Protein AF-A0A8X6XAH5-F1 (afdb_monomer_lite)

Secondary structure (DSSP, 8-state):
--HHHHHHHHHHHHHHS-GGGS---EEEEEEETTTEEEEEEEETTTEEEEEEEEES--HHHHHHHHHHHHHHHHHHHTTS-GGGTT-

Foldseek 3Di:
DDPVVVVVVVVVCCVVQPPVNDFDKDKWWDDDPQAWIKIWIDGPPQDTDMDTQDHSDHSVSSRVVNVVVSVVSVVVVVVPDPVPPPD

Radius of gyration: 17.15 Å; chains: 1; bounding box: 47×19×43 Å

Structure (mmCIF, N/CA/C/O backbone):
data_AF-A0A8X6XAH5-F1
#
_entry.id   AF-A0A8X6XAH5-F1
#
loop_
_atom_site.group_PDB
_atom_site.id
_atom_site.type_symbol
_atom_site.label_atom_id
_atom_site.label_alt_id
_atom_site.label_comp_id
_atom_site.label_asym_id
_atom_site.label_entity_id
_atom_site.label_seq_id
_atom_site.pdbx_PDB_ins_code
_atom_site.Cartn_x
_atom_site.Cartn_y
_atom_site.Cartn_z
_atom_site.occupancy
_atom_site.B_iso_or_equiv
_atom_site.auth_seq_id
_atom_site.auth_comp_id
_atom_site.auth_asym_id
_atom_site.auth_atom_id
_atom_site.pdbx_PDB_model_num
ATOM 1 N N . MET A 1 1 ? 11.055 13.325 20.084 1.00 59.94 1 MET A N 1
ATOM 2 C CA . MET A 1 1 ? 9.740 12.796 20.506 1.00 59.94 1 MET A CA 1
ATOM 3 C C . MET A 1 1 ? 9.997 11.693 21.523 1.00 59.94 1 MET A C 1
ATOM 5 O O . MET A 1 1 ? 10.855 10.865 21.247 1.00 59.94 1 MET A O 1
ATOM 9 N N . SER A 1 2 ? 9.399 11.731 22.718 1.00 89.31 2 SER A N 1
ATOM 10 C CA . SER A 1 2 ? 9.662 10.706 23.742 1.00 89.31 2 SER A CA 1
ATOM 11 C C . SER A 1 2 ? 8.906 9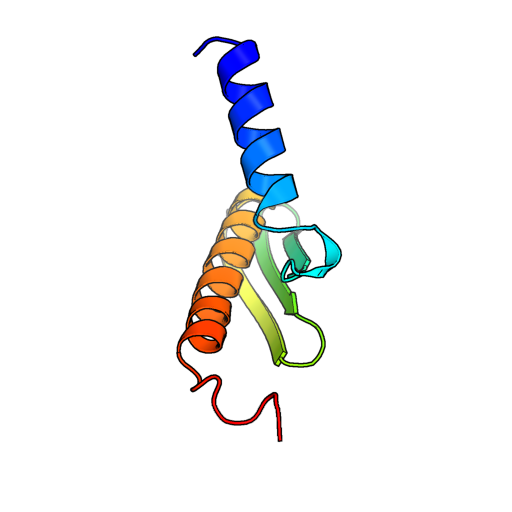.415 23.414 1.00 89.31 2 SER A C 1
ATOM 13 O O . SER A 1 2 ? 7.790 9.467 22.900 1.00 89.31 2 SER A O 1
ATOM 15 N N . ALA A 1 3 ? 9.491 8.256 23.727 1.00 90.25 3 ALA A N 1
ATOM 16 C CA . ALA A 1 3 ? 8.861 6.954 23.481 1.00 90.25 3 ALA A CA 1
ATOM 17 C C . ALA A 1 3 ? 7.484 6.821 24.164 1.00 90.25 3 ALA A C 1
ATOM 19 O O . ALA A 1 3 ? 6.567 6.231 23.599 1.00 90.25 3 ALA A O 1
ATOM 20 N N . ALA A 1 4 ? 7.318 7.440 25.338 1.00 92.56 4 ALA A N 1
ATOM 21 C CA . ALA A 1 4 ? 6.054 7.468 26.070 1.00 92.56 4 ALA A CA 1
ATOM 22 C C . ALA A 1 4 ? 4.931 8.176 25.293 1.00 92.56 4 ALA A C 1
ATOM 24 O O . ALA A 1 4 ? 3.801 7.700 25.284 1.00 92.56 4 ALA A O 1
ATOM 25 N N . LEU A 1 5 ? 5.233 9.280 24.600 1.00 92.75 5 LEU A N 1
ATOM 26 C CA . LEU A 1 5 ? 4.223 10.000 23.824 1.00 92.75 5 LEU A CA 1
ATOM 27 C C . LEU A 1 5 ? 3.741 9.174 22.623 1.00 92.75 5 LEU A C 1
ATOM 29 O O . LEU A 1 5 ? 2.548 9.155 22.337 1.00 92.75 5 LEU A O 1
ATOM 33 N N . CYS A 1 6 ? 4.650 8.454 21.956 1.00 92.19 6 CYS A N 1
ATOM 34 C CA . CYS A 1 6 ? 4.284 7.538 20.874 1.00 92.19 6 CYS A CA 1
ATOM 35 C C . CYS A 1 6 ? 3.383 6.400 21.374 1.00 92.19 6 CYS A C 1
ATOM 37 O O . CYS A 1 6 ? 2.416 6.056 20.701 1.00 92.19 6 CYS A O 1
ATOM 39 N N . ALA A 1 7 ? 3.674 5.844 22.555 1.00 94.62 7 ALA A N 1
ATOM 40 C CA . ALA A 1 7 ? 2.866 4.781 23.147 1.00 94.62 7 ALA A CA 1
ATOM 41 C C . ALA A 1 7 ? 1.432 5.248 23.442 1.00 94.62 7 ALA A C 1
ATOM 43 O O . ALA A 1 7 ? 0.487 4.605 22.995 1.00 94.62 7 ALA A O 1
ATOM 44 N N . TYR A 1 8 ? 1.266 6.406 24.093 1.00 96.06 8 TYR A N 1
ATOM 45 C CA . TYR A 1 8 ? -0.064 6.965 24.362 1.00 96.06 8 TYR A CA 1
ATOM 46 C C . TYR A 1 8 ? -0.830 7.315 23.085 1.00 96.06 8 TYR A C 1
ATOM 48 O O . TYR A 1 8 ? -2.039 7.102 23.011 1.00 96.06 8 TYR A O 1
ATOM 56 N N . ALA A 1 9 ? -0.143 7.831 22.062 1.00 93.44 9 ALA A N 1
ATOM 57 C CA . ALA A 1 9 ? -0.770 8.109 20.774 1.00 93.44 9 ALA A CA 1
ATOM 58 C C . ALA A 1 9 ? -1.293 6.823 20.114 1.00 93.44 9 ALA A C 1
ATOM 60 O O . ALA A 1 9 ? -2.432 6.798 19.654 1.00 93.44 9 ALA A O 1
ATOM 61 N N . LEU A 1 10 ? -0.499 5.747 20.109 1.00 89.38 10 LEU A N 1
ATOM 62 C CA . LEU A 1 10 ? -0.910 4.450 19.566 1.00 89.38 10 LEU A CA 1
ATOM 63 C C . LEU A 1 10 ? -2.065 3.832 20.360 1.00 89.38 10 LEU A C 1
ATOM 65 O O . LEU A 1 10 ? -3.028 3.372 19.754 1.00 89.38 10 LEU A O 1
ATOM 69 N N . GLU A 1 11 ? -2.006 3.87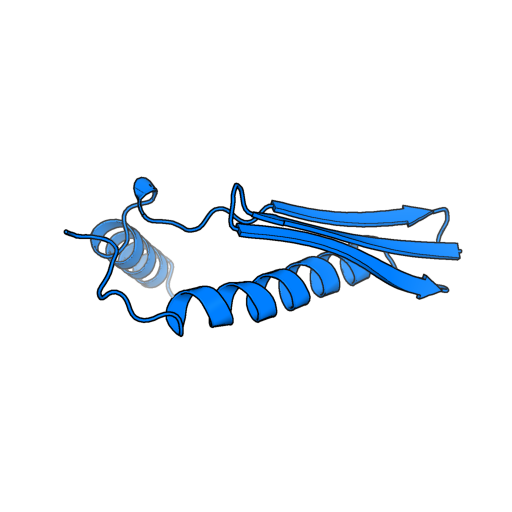0 21.692 1.00 94.19 11 GLU A N 1
ATOM 70 C CA . GLU A 1 11 ? -3.091 3.407 22.567 1.00 94.19 11 GLU A CA 1
ATOM 71 C C . GLU A 1 11 ? -4.391 4.173 22.296 1.00 94.19 11 GLU A C 1
ATOM 73 O O . GLU A 1 11 ? -5.458 3.574 22.155 1.00 94.19 11 GLU A O 1
ATOM 78 N N . THR A 1 12 ? -4.296 5.494 22.133 1.00 93.88 12 THR A N 1
ATOM 79 C CA . THR A 1 12 ? -5.440 6.345 21.788 1.00 93.88 12 THR A CA 1
ATOM 80 C C . THR A 1 12 ? -6.011 5.971 20.420 1.00 93.88 12 THR A C 1
ATOM 82 O O . THR A 1 12 ? -7.222 5.803 20.295 1.00 93.88 12 THR A O 1
ATOM 85 N N . ILE A 1 13 ? -5.162 5.789 19.400 1.00 89.81 13 ILE A N 1
ATOM 86 C CA . ILE A 1 13 ? -5.596 5.371 18.057 1.00 89.81 13 ILE A CA 1
ATOM 87 C C . ILE A 1 13 ? -6.292 4.011 18.118 1.00 89.81 13 ILE A C 1
ATOM 89 O O . ILE A 1 13 ? -7.371 3.873 17.559 1.00 89.81 13 ILE A O 1
ATOM 93 N N . MET A 1 14 ? -5.723 3.030 18.819 1.00 90.12 14 MET A N 1
ATOM 94 C CA . MET A 1 14 ? -6.309 1.691 18.933 1.00 90.12 14 MET A CA 1
ATOM 95 C C . MET A 1 14 ? -7.625 1.675 19.714 1.00 90.12 14 MET A C 1
ATOM 97 O O . MET A 1 14 ? -8.496 0.863 19.417 1.00 90.12 14 MET A O 1
ATOM 101 N N . THR A 1 15 ? -7.777 2.565 20.696 1.00 90.62 15 THR A N 1
ATOM 102 C CA . THR A 1 15 ? -9.006 2.682 21.493 1.00 90.62 15 THR A CA 1
ATOM 103 C C . THR A 1 15 ? -10.122 3.366 20.705 1.00 90.62 15 THR A C 1
ATOM 105 O O . THR A 1 15 ? -11.267 2.929 20.758 1.00 90.62 15 THR A O 1
ATOM 108 N N . LEU A 1 16 ? -9.802 4.440 19.976 1.00 91.69 16 LEU A N 1
ATOM 109 C CA . LEU A 1 16 ? -10.781 5.206 19.196 1.00 91.69 16 LEU A CA 1
ATOM 110 C C . LEU A 1 16 ? -11.124 4.541 17.857 1.00 91.69 16 LEU A C 1
ATOM 112 O O . LEU A 1 16 ? -12.249 4.661 17.383 1.00 91.69 16 LEU A O 1
ATOM 116 N N . TYR A 1 17 ? -10.158 3.845 17.262 1.00 86.12 17 TYR A N 1
ATOM 117 C CA . TYR A 1 17 ? -10.270 3.164 15.977 1.00 86.12 17 TYR A CA 1
ATOM 118 C C . TYR A 1 17 ? -9.760 1.728 16.143 1.00 86.12 17 TYR A C 1
ATOM 120 O O . TYR A 1 17 ? -8.617 1.432 15.785 1.00 86.12 17 TYR A O 1
ATOM 128 N N . PRO A 1 18 ? -10.555 0.824 16.734 1.00 87.69 18 PRO A N 1
ATOM 129 C CA . PRO A 1 18 ? -10.195 -0.580 16.820 1.00 87.69 18 PRO A CA 1
ATOM 130 C C . PRO A 1 18 ? -9.998 -1.195 15.427 1.00 87.69 18 PRO A C 1
ATOM 132 O O . PRO A 1 18 ? -10.559 -0.757 14.420 1.00 87.69 18 PRO A O 1
ATOM 135 N N . LYS A 1 19 ? -9.092 -2.174 15.375 1.00 82.81 19 LYS A N 1
ATOM 136 C CA . LYS A 1 19 ? -8.512 -2.716 14.137 1.00 82.81 19 LYS A CA 1
ATOM 137 C C . LYS A 1 19 ? -9.548 -3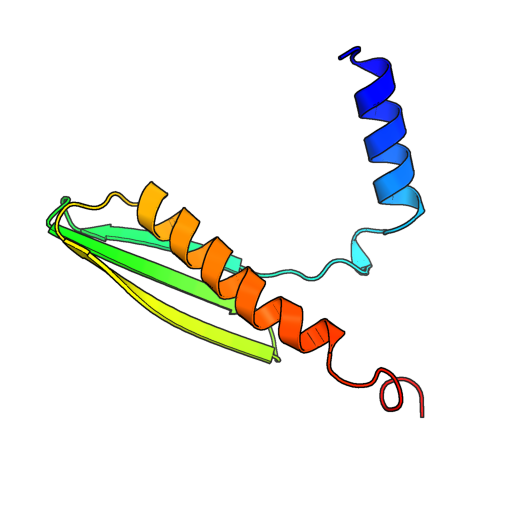.343 13.201 1.00 82.81 19 LYS A C 1
ATOM 139 O O . LYS A 1 19 ? -9.370 -3.322 11.993 1.00 82.81 19 LYS A O 1
ATOM 144 N N . ASP A 1 20 ? -10.606 -3.910 13.755 1.00 85.56 20 ASP A N 1
ATOM 145 C CA . ASP A 1 20 ? -11.740 -4.476 13.023 1.00 85.56 20 ASP A CA 1
ATOM 146 C C . ASP A 1 20 ? -12.527 -3.430 12.218 1.00 85.56 20 ASP A C 1
ATOM 148 O O . ASP A 1 20 ? -13.195 -3.790 11.254 1.00 85.56 20 ASP A O 1
ATOM 152 N N . MET A 1 21 ? -12.403 -2.143 12.558 1.00 82.50 21 MET A N 1
ATOM 153 C CA . MET A 1 21 ? -12.981 -1.033 11.794 1.00 82.50 21 MET A CA 1
ATOM 154 C C . MET A 1 21 ? -12.022 -0.439 10.754 1.00 82.50 21 MET A C 1
ATOM 156 O O . MET A 1 21 ? -12.353 0.553 10.102 1.00 82.50 21 MET A O 1
ATOM 160 N N . TRP A 1 22 ? -10.808 -0.977 10.614 1.00 84.88 22 TRP A N 1
ATOM 161 C CA . TRP A 1 22 ? -9.844 -0.433 9.664 1.00 84.88 22 TRP A CA 1
ATOM 162 C C . TRP A 1 22 ? -10.200 -0.862 8.244 1.00 84.88 22 TRP A C 1
ATOM 164 O O . TRP A 1 22 ? -10.532 -2.015 7.978 1.00 84.88 22 TRP A O 1
ATOM 174 N N . LEU A 1 23 ? -10.069 0.072 7.306 1.00 84.75 23 LEU A N 1
ATOM 175 C CA . LEU A 1 23 ? -10.089 -0.250 5.885 1.00 84.75 23 LEU A CA 1
ATOM 176 C C . LEU A 1 23 ? -8.784 -0.969 5.534 1.00 84.75 23 LEU A C 1
ATOM 178 O O . LEU A 1 23 ? -7.694 -0.443 5.765 1.00 84.75 23 LEU A O 1
ATOM 182 N N . HIS A 1 24 ? -8.894 -2.174 4.984 1.00 88.38 24 HIS A N 1
ATOM 183 C CA . HIS A 1 24 ? -7.749 -2.987 4.588 1.00 88.38 24 HIS A CA 1
ATOM 184 C C . HIS A 1 24 ? -7.556 -2.902 3.077 1.00 88.38 24 HIS A C 1
ATOM 186 O O . HIS A 1 24 ? -8.210 -3.614 2.323 1.00 88.38 24 HIS A O 1
ATOM 192 N N . ILE A 1 25 ? -6.653 -2.025 2.643 1.00 91.56 25 ILE A N 1
ATOM 193 C CA . ILE A 1 25 ? -6.295 -1.879 1.232 1.00 91.56 25 ILE A CA 1
ATOM 194 C C . ILE A 1 25 ? -4.937 -2.542 1.021 1.00 91.56 25 ILE A C 1
ATOM 196 O O . ILE A 1 25 ? -3.971 -2.210 1.707 1.00 91.56 25 ILE A O 1
ATOM 200 N N . TYR A 1 26 ? -4.878 -3.480 0.086 1.00 94.31 26 TYR A N 1
ATOM 201 C CA . TYR A 1 26 ? -3.659 -4.169 -0.309 1.00 94.31 26 TYR A CA 1
ATOM 202 C C . TYR A 1 26 ? -2.987 -3.384 -1.432 1.00 94.31 26 TYR A C 1
ATOM 204 O O . TYR A 1 26 ? -3.654 -2.984 -2.386 1.00 94.31 26 TYR A O 1
ATOM 212 N N . THR A 1 27 ? -1.683 -3.163 -1.317 1.00 95.25 27 THR A N 1
ATOM 213 C CA . THR A 1 27 ? -0.848 -2.501 -2.326 1.00 95.25 27 THR A CA 1
ATOM 214 C C . THR A 1 27 ? 0.321 -3.404 -2.684 1.00 95.25 27 THR A C 1
ATOM 216 O O . THR A 1 27 ? 0.764 -4.194 -1.849 1.00 95.25 27 THR A O 1
ATOM 219 N N . ASP A 1 28 ? 0.767 -3.322 -3.934 1.00 95.50 28 ASP A N 1
ATOM 220 C CA . ASP A 1 28 ? 1.974 -4.006 -4.392 1.00 95.50 28 ASP A CA 1
ATOM 221 C C . ASP A 1 28 ? 2.660 -3.217 -5.514 1.00 95.50 28 ASP A C 1
ATOM 223 O O . ASP A 1 28 ? 2.042 -2.857 -6.521 1.00 95.50 28 ASP A O 1
ATOM 227 N N . GLY A 1 29 ? 3.946 -2.940 -5.335 1.00 94.19 29 GLY A N 1
ATOM 228 C CA . GLY A 1 29 ? 4.845 -2.350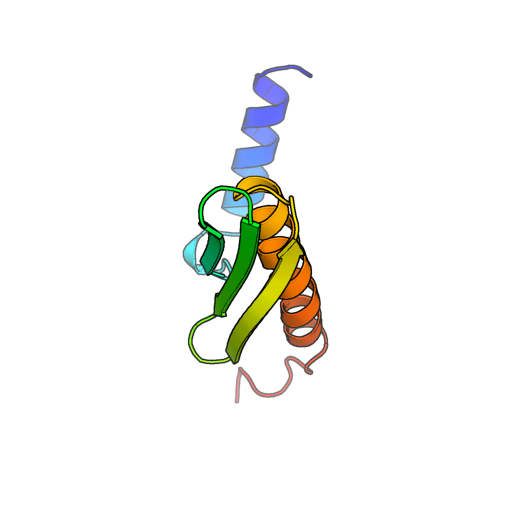 -6.312 1.00 94.19 29 GLY A CA 1
ATOM 229 C C . GLY A 1 29 ? 5.842 -3.378 -6.828 1.00 94.19 29 GLY A C 1
ATOM 230 O O . GLY A 1 29 ? 6.668 -3.902 -6.080 1.00 94.19 29 GLY A O 1
ATOM 231 N N . SER A 1 30 ? 5.827 -3.617 -8.135 1.00 91.88 30 SER A N 1
ATOM 232 C CA . SER A 1 30 ? 6.729 -4.561 -8.797 1.00 91.88 30 SER A CA 1
ATOM 233 C C . SER A 1 30 ? 7.470 -3.894 -9.946 1.00 91.88 30 SER A C 1
ATOM 235 O O . SER A 1 30 ? 6.934 -3.017 -10.613 1.00 91.88 30 SER A O 1
ATOM 237 N N . ALA A 1 31 ? 8.701 -4.310 -10.203 1.00 91.69 31 ALA A N 1
ATOM 238 C CA . ALA A 1 31 ? 9.513 -3.857 -11.317 1.00 91.69 31 ALA A CA 1
ATOM 239 C C . ALA A 1 31 ? 10.262 -5.034 -11.923 1.00 91.69 31 ALA A C 1
ATOM 241 O O . ALA A 1 31 ? 10.634 -5.998 -11.251 1.00 91.69 31 ALA A O 1
ATOM 242 N N . GLN A 1 32 ? 10.466 -4.932 -13.227 1.00 88.25 32 GLN A N 1
ATOM 243 C CA . GLN A 1 32 ? 11.179 -5.910 -14.018 1.00 88.25 32 GLN A CA 1
ATOM 244 C C . GLN A 1 32 ? 12.525 -5.320 -14.425 1.00 88.25 32 GLN A C 1
ATOM 246 O O . GLN A 1 32 ? 12.565 -4.443 -15.286 1.00 88.25 32 GLN A O 1
ATOM 251 N N . ASP A 1 33 ? 13.601 -5.802 -13.795 1.00 79.50 33 ASP A N 1
ATOM 252 C CA . ASP A 1 33 ? 15.004 -5.493 -14.116 1.00 79.50 33 ASP A CA 1
ATOM 253 C C . ASP A 1 33 ? 15.294 -3.991 -14.341 1.00 79.50 33 ASP A C 1
ATOM 255 O O . ASP A 1 33 ? 16.024 -3.624 -15.259 1.00 79.50 33 ASP A O 1
ATOM 259 N N . ASP A 1 34 ? 14.671 -3.114 -13.543 1.00 68.31 34 ASP A N 1
ATOM 260 C CA . ASP A 1 34 ? 14.711 -1.642 -13.661 1.00 68.31 34 ASP A CA 1
ATOM 261 C C . ASP A 1 34 ? 14.237 -1.077 -15.020 1.00 68.31 34 ASP A C 1
ATOM 263 O O . ASP A 1 34 ? 14.367 0.116 -15.303 1.00 68.31 34 ASP A O 1
ATOM 267 N N . VAL A 1 35 ? 13.645 -1.910 -15.878 1.00 76.94 35 VAL A N 1
ATOM 268 C CA . VAL A 1 35 ? 13.122 -1.511 -17.189 1.00 76.94 35 VAL A CA 1
ATOM 269 C C . VAL A 1 35 ? 11.760 -0.863 -17.029 1.00 76.94 35 VAL A C 1
ATOM 271 O O . VAL A 1 35 ? 11.535 0.223 -17.552 1.00 76.94 35 VAL A O 1
ATOM 274 N N . SER A 1 36 ? 10.856 -1.510 -16.300 1.00 84.94 36 SER A N 1
ATOM 275 C CA . SER A 1 36 ? 9.486 -1.041 -16.100 1.00 84.94 36 SER A CA 1
ATOM 276 C C . SER A 1 36 ? 8.971 -1.451 -14.736 1.00 84.94 36 SER A C 1
ATOM 278 O O . SER A 1 36 ? 9.230 -2.580 -14.317 1.00 84.94 36 SER A O 1
ATOM 280 N N . ALA A 1 37 ? 8.180 -0.589 -14.103 1.00 91.25 37 ALA A N 1
ATOM 281 C CA . ALA A 1 37 ? 7.459 -0.946 -12.889 1.00 91.25 37 ALA A CA 1
ATOM 282 C C . ALA A 1 37 ? 5.946 -0.809 -13.039 1.00 91.25 37 ALA A C 1
ATOM 284 O O . ALA A 1 37 ? 5.442 0.007 -13.817 1.00 91.25 37 ALA A O 1
ATOM 285 N N . GLY A 1 38 ? 5.233 -1.623 -12.273 1.00 93.06 38 GLY A N 1
ATOM 286 C CA . GLY A 1 38 ? 3.791 -1.624 -12.133 1.00 93.06 38 GLY A CA 1
ATOM 287 C C . GLY A 1 38 ? 3.395 -1.461 -10.673 1.00 93.06 38 GLY A C 1
ATOM 288 O O . GLY A 1 38 ? 4.029 -2.014 -9.776 1.00 93.06 38 GLY A O 1
ATOM 289 N N . ALA A 1 39 ? 2.332 -0.702 -10.453 1.00 94.94 39 ALA A N 1
ATOM 290 C CA . ALA A 1 39 ? 1.711 -0.502 -9.158 1.00 94.94 39 ALA A CA 1
ATOM 291 C C . ALA A 1 39 ? 0.307 -1.106 -9.180 1.00 94.94 39 ALA A C 1
ATOM 293 O O . ALA A 1 39 ? -0.481 -0.806 -10.078 1.00 94.94 39 ALA A O 1
ATOM 294 N N . G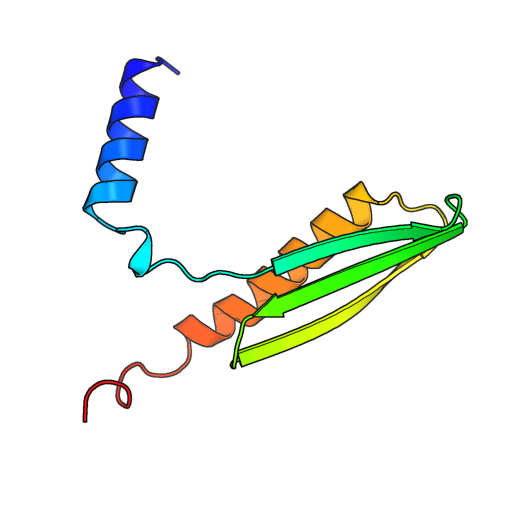LY A 1 40 ? 0.005 -1.959 -8.208 1.00 95.12 40 GLY A N 1
ATOM 295 C CA . GLY A 1 40 ? -1.283 -2.611 -8.022 1.00 95.12 40 GLY A CA 1
ATOM 296 C C . GLY A 1 40 ? -1.909 -2.228 -6.687 1.00 95.12 40 GLY A C 1
ATOM 297 O O . GLY A 1 40 ? -1.214 -2.029 -5.693 1.00 95.12 40 GLY A O 1
ATOM 298 N N . PHE A 1 41 ? -3.233 -2.122 -6.658 1.00 95.00 41 PHE A N 1
ATOM 299 C CA . PHE A 1 41 ? -3.987 -1.911 -5.428 1.00 95.00 41 PHE A CA 1
ATOM 300 C C . PHE A 1 41 ? -5.319 -2.659 -5.463 1.00 95.00 41 PHE A C 1
ATOM 302 O O . PHE A 1 41 ? -5.944 -2.797 -6.514 1.00 95.00 41 PHE A O 1
ATOM 309 N N . TYR A 1 42 ? -5.762 -3.122 -4.298 1.00 94.44 42 TYR A N 1
ATOM 310 C CA . TYR A 1 42 ? -6.978 -3.911 -4.141 1.00 94.44 42 TYR A CA 1
ATOM 311 C C . TYR A 1 42 ? -7.644 -3.623 -2.796 1.00 94.44 42 TYR A C 1
ATOM 313 O O . TYR A 1 42 ? -7.009 -3.699 -1.743 1.00 94.44 42 TYR A O 1
ATOM 321 N N . TYR A 1 43 ? -8.939 -3.327 -2.828 1.00 91.62 43 TYR A N 1
ATOM 322 C CA . TYR A 1 43 ? -9.804 -3.286 -1.661 1.00 91.62 43 TYR A CA 1
ATOM 323 C C . TYR A 1 43 ? -11.042 -4.142 -1.919 1.00 91.62 43 TYR A C 1
ATOM 325 O O . TYR A 1 43 ? -11.810 -3.897 -2.854 1.00 91.62 43 TYR A O 1
ATOM 333 N N . GLU A 1 44 ? -11.218 -5.155 -1.074 1.00 88.62 44 GLU A N 1
ATOM 334 C CA . GLU A 1 44 ? -12.266 -6.160 -1.208 1.00 88.62 44 GLU A CA 1
ATOM 335 C C . GLU A 1 44 ? -13.653 -5.520 -1.360 1.00 88.62 44 GLU A C 1
ATOM 337 O O . GLU A 1 44 ? -14.065 -4.716 -0.532 1.00 88.62 44 GLU A O 1
ATOM 342 N N . ASN A 1 45 ? -14.377 -5.900 -2.419 1.00 83.62 45 ASN A N 1
ATOM 343 C CA . ASN A 1 45 ? -15.740 -5.456 -2.752 1.00 83.62 45 ASN A CA 1
ATOM 344 C C . ASN A 1 45 ? -15.929 -3.969 -3.111 1.00 83.62 45 ASN A C 1
ATOM 346 O O . ASN A 1 45 ? -17.070 -3.554 -3.311 1.00 83.62 45 ASN A O 1
ATOM 350 N N . PHE A 1 46 ? -14.863 -3.173 -3.242 1.00 85.62 46 PHE A N 1
ATOM 351 C CA . PHE A 1 46 ? -14.989 -1.746 -3.577 1.00 85.62 46 PHE A CA 1
ATOM 352 C C . PHE A 1 46 ? -14.212 -1.344 -4.826 1.00 85.62 46 PHE A C 1
ATOM 354 O O . PHE A 1 46 ? -14.799 -0.772 -5.744 1.00 85.62 46 PHE A O 1
ATOM 361 N N . PHE A 1 47 ? -12.902 -1.597 -4.874 1.00 87.88 47 PHE A N 1
ATOM 362 C CA . PHE A 1 47 ? -12.087 -1.204 -6.021 1.00 87.88 47 PHE A CA 1
ATOM 363 C C . PHE A 1 47 ? -10.816 -2.036 -6.146 1.00 87.88 47 PHE A C 1
ATOM 365 O O . PHE A 1 47 ? -10.228 -2.480 -5.164 1.00 87.88 47 PHE A O 1
ATOM 372 N N . GLU A 1 48 ? -10.347 -2.167 -7.378 1.00 93.75 48 GLU A N 1
ATOM 373 C CA . GLU A 1 48 ? -9.049 -2.736 -7.708 1.00 93.75 48 GLU A CA 1
ATOM 374 C C . GLU A 1 48 ? -8.467 -2.006 -8.914 1.00 93.75 48 GLU A C 1
ATOM 376 O O . GLU A 1 48 ? -9.195 -1.379 -9.689 1.00 93.75 48 GLU A O 1
ATOM 381 N N . GLY A 1 49 ? -7.153 -2.066 -9.075 1.00 92.94 49 GLY A N 1
ATOM 382 C CA . GLY A 1 49 ? -6.515 -1.469 -10.230 1.00 92.94 49 GLY A CA 1
ATOM 383 C C . GLY A 1 49 ? -5.037 -1.782 -10.322 1.00 92.94 49 GLY A C 1
ATOM 384 O O . GLY A 1 49 ? -4.384 -2.156 -9.348 1.00 92.94 49 GLY A O 1
ATOM 385 N N . SER A 1 50 ? -4.513 -1.596 -11.526 1.00 93.62 50 SER A N 1
ATOM 386 C CA . SER A 1 50 ? -3.086 -1.603 -11.790 1.00 93.62 50 SER A CA 1
ATOM 387 C C . SER A 1 50 ? -2.724 -0.481 -12.755 1.00 93.62 50 SER A C 1
ATOM 389 O O . SER A 1 50 ? -3.518 -0.086 -13.612 1.00 93.62 50 SER A O 1
ATOM 391 N N . LEU A 1 51 ? -1.525 0.064 -12.594 1.00 91.88 51 LEU A N 1
ATOM 392 C CA . LEU A 1 51 ? -0.976 1.090 -13.469 1.00 91.88 51 LEU A CA 1
ATOM 393 C C . LEU A 1 51 ? 0.504 0.827 -13.739 1.00 91.88 51 LEU A C 1
ATOM 395 O O . LEU A 1 51 ? 1.213 0.261 -12.910 1.00 91.88 51 LEU A O 1
ATOM 399 N N . ALA A 1 52 ? 0.974 1.264 -14.905 1.00 91.06 52 ALA A N 1
ATOM 400 C CA . ALA A 1 52 ? 2.399 1.324 -15.192 1.00 91.06 52 ALA A CA 1
ATOM 401 C C . ALA A 1 52 ? 2.982 2.584 -14.537 1.00 91.06 52 ALA A C 1
ATOM 403 O O . ALA A 1 52 ? 2.562 3.696 -14.855 1.00 91.06 52 ALA A O 1
ATOM 404 N N . SER A 1 53 ? 3.956 2.410 -13.646 1.00 86.19 53 SER A N 1
ATOM 405 C CA . SER A 1 53 ? 4.595 3.507 -12.902 1.00 86.19 53 SER A CA 1
ATOM 406 C C . SER A 1 53 ? 5.706 4.199 -13.699 1.00 86.19 53 SER A C 1
ATOM 408 O O . SER A 1 53 ? 6.180 5.261 -13.305 1.00 86.19 53 SER A O 1
ATOM 410 N N . GLY A 1 54 ? 6.109 3.625 -14.838 1.00 81.50 54 GLY A N 1
ATOM 411 C CA . GLY A 1 54 ? 7.074 4.211 -15.768 1.00 81.50 54 GLY A CA 1
ATOM 412 C C . GLY A 1 54 ? 8.295 3.330 -16.027 1.00 81.50 54 GLY A C 1
ATOM 413 O O . GLY A 1 54 ? 8.354 2.178 -15.593 1.00 81.50 54 GLY A O 1
ATOM 414 N N . LEU A 1 55 ? 9.253 3.885 -16.776 1.00 85.31 55 LEU A N 1
ATOM 415 C CA . LEU A 1 55 ? 10.548 3.261 -17.061 1.00 85.31 55 LEU A CA 1
ATOM 416 C C . LEU A 1 55 ? 11.611 3.770 -16.082 1.00 85.31 55 LEU A C 1
ATOM 418 O O . LEU A 1 55 ? 11.593 4.951 -15.736 1.00 85.31 55 LEU A O 1
ATOM 422 N N . GLY A 1 56 ? 12.556 2.913 -15.685 1.00 82.25 56 GLY A N 1
ATOM 423 C CA . GLY A 1 56 ? 13.668 3.308 -14.806 1.00 82.25 56 GLY A CA 1
ATOM 424 C C . GLY A 1 56 ? 13.260 3.652 -13.370 1.00 82.25 56 GLY A C 1
ATOM 425 O O . GLY A 1 56 ? 14.006 4.332 -12.671 1.00 82.25 56 GLY A O 1
ATOM 426 N N . VAL A 1 57 ? 12.068 3.227 -12.951 1.00 86.94 57 VAL A N 1
ATOM 427 C CA . VAL A 1 57 ? 11.536 3.410 -11.596 1.00 86.94 57 VAL A CA 1
ATOM 428 C C . VAL A 1 57 ? 11.635 2.095 -10.827 1.00 86.94 57 VAL A C 1
ATOM 430 O O . VAL A 1 57 ? 11.556 1.012 -11.411 1.00 86.94 57 VAL A O 1
ATOM 433 N N . THR A 1 58 ? 11.826 2.185 -9.516 1.00 90.19 58 THR A N 1
ATOM 434 C CA . THR A 1 58 ? 12.063 1.015 -8.662 1.00 90.19 58 THR A CA 1
ATOM 435 C C . THR A 1 58 ? 10.755 0.375 -8.186 1.00 90.19 58 THR A C 1
ATOM 437 O O . THR A 1 58 ? 9.692 0.999 -8.231 1.00 90.19 58 THR A O 1
ATOM 440 N N . ASN A 1 59 ? 10.830 -0.846 -7.635 1.00 91.56 59 ASN A N 1
ATOM 441 C CA . ASN A 1 59 ? 9.704 -1.469 -6.912 1.00 91.56 59 ASN A CA 1
ATOM 442 C C . ASN A 1 59 ? 9.120 -0.524 -5.855 1.00 91.56 59 ASN A C 1
ATOM 444 O O . ASN A 1 59 ? 7.909 -0.439 -5.684 1.00 91.56 59 ASN A O 1
ATOM 448 N N . PHE A 1 60 ? 9.993 0.197 -5.148 1.00 91.38 60 PHE A N 1
ATOM 449 C CA . PHE A 1 60 ? 9.592 1.095 -4.074 1.00 91.38 60 PHE A CA 1
ATOM 450 C C . PHE A 1 60 ? 8.838 2.323 -4.596 1.00 91.38 60 PHE A C 1
ATOM 452 O O . PHE A 1 60 ? 7.842 2.728 -4.002 1.00 91.38 60 PHE A O 1
ATOM 459 N N . ASP A 1 61 ? 9.263 2.881 -5.731 1.00 92.38 61 ASP A N 1
ATOM 460 C CA . ASP A 1 61 ? 8.536 3.978 -6.377 1.00 92.38 61 ASP A CA 1
ATOM 461 C C . ASP A 1 61 ? 7.140 3.520 -6.816 1.00 92.38 61 ASP A C 1
ATOM 463 O O . ASP A 1 61 ? 6.153 4.226 -6.606 1.00 92.38 61 ASP A O 1
ATOM 467 N N . ALA A 1 62 ? 7.034 2.304 -7.358 1.00 93.44 62 ALA A N 1
ATOM 468 C CA . ALA A 1 62 ? 5.747 1.723 -7.712 1.00 93.44 62 ALA A CA 1
ATOM 469 C C . ALA A 1 62 ? 4.855 1.459 -6.487 1.00 93.44 62 ALA A C 1
ATOM 471 O O . ALA A 1 62 ? 3.663 1.745 -6.544 1.00 93.44 62 ALA A O 1
ATOM 472 N N . GLU A 1 63 ? 5.410 1.009 -5.362 1.00 94.19 63 GLU A N 1
ATOM 473 C CA . GLU A 1 63 ? 4.662 0.848 -4.106 1.00 94.19 63 GLU A CA 1
ATOM 474 C C . GLU A 1 63 ? 4.094 2.194 -3.615 1.00 94.19 63 GLU A C 1
ATOM 476 O O . GLU A 1 63 ? 2.939 2.285 -3.193 1.00 94.19 63 GLU A O 1
ATOM 481 N N . ILE A 1 64 ? 4.873 3.278 -3.725 1.00 93.81 64 ILE A N 1
ATOM 482 C CA . ILE A 1 64 ? 4.407 4.631 -3.385 1.00 93.81 64 ILE A CA 1
ATOM 483 C C . ILE A 1 64 ? 3.241 5.052 -4.287 1.00 93.81 64 ILE A C 1
ATOM 485 O O . ILE A 1 64 ? 2.263 5.626 -3.793 1.00 93.81 64 ILE A O 1
ATOM 489 N N . GLU A 1 65 ? 3.321 4.787 -5.593 1.00 93.88 65 GLU A N 1
ATOM 490 C CA . GLU A 1 65 ? 2.227 5.093 -6.519 1.00 93.88 65 GLU A CA 1
ATOM 491 C C . GLU A 1 65 ? 0.985 4.232 -6.243 1.00 93.88 65 GLU A C 1
ATOM 493 O O . GLU A 1 65 ? -0.127 4.768 -6.228 1.00 93.88 65 GLU A O 1
ATOM 498 N N . ALA A 1 66 ? 1.155 2.944 -5.917 1.00 94.19 66 ALA A N 1
ATOM 499 C CA . ALA A 1 66 ? 0.067 2.062 -5.494 1.00 94.19 66 ALA A CA 1
ATOM 500 C C . ALA A 1 66 ? -0.667 2.645 -4.279 1.00 94.19 66 ALA A C 1
ATOM 502 O O . ALA A 1 66 ? -1.885 2.834 -4.316 1.00 94.19 66 ALA A O 1
ATOM 503 N N . ALA A 1 67 ? 0.073 3.027 -3.234 1.00 91.56 67 ALA A N 1
ATOM 504 C CA . ALA A 1 67 ? -0.487 3.632 -2.028 1.00 91.56 67 ALA A CA 1
ATOM 505 C C . ALA A 1 67 ? -1.166 4.986 -2.300 1.00 91.56 67 ALA A C 1
ATOM 507 O O . ALA A 1 67 ? -2.218 5.292 -1.728 1.00 91.56 67 ALA A O 1
ATOM 508 N N . ARG A 1 68 ? -0.602 5.807 -3.195 1.00 92.12 68 AR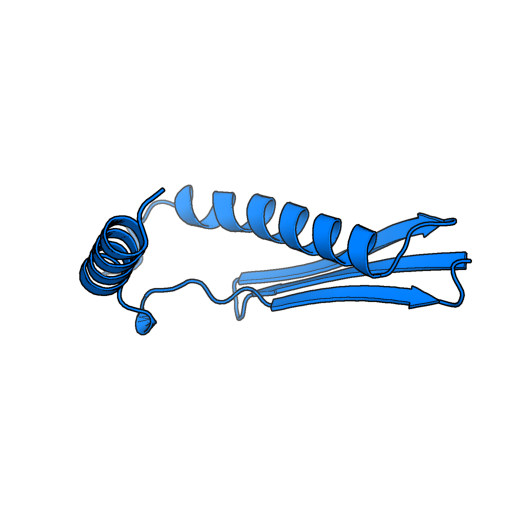G A N 1
ATOM 509 C CA . ARG A 1 68 ? -1.187 7.100 -3.580 1.00 92.12 68 ARG A CA 1
ATOM 510 C C . ARG A 1 68 ? -2.521 6.918 -4.300 1.00 92.12 68 ARG A C 1
ATOM 512 O O . ARG A 1 68 ? -3.488 7.609 -3.969 1.00 92.12 68 ARG A O 1
ATOM 519 N N . HIS A 1 69 ? -2.586 5.986 -5.248 1.00 91.38 69 HIS A N 1
ATOM 520 C CA . HIS A 1 69 ? -3.808 5.685 -5.987 1.00 91.38 69 HIS A CA 1
ATOM 521 C C . HIS A 1 69 ? -4.864 5.023 -5.100 1.00 91.38 69 HIS A C 1
ATOM 523 O O . HIS A 1 69 ? -6.019 5.452 -5.127 1.00 91.38 69 HIS A O 1
ATOM 529 N N . ALA A 1 70 ? -4.471 4.064 -4.261 1.00 90.81 70 ALA A N 1
ATOM 530 C CA . ALA A 1 70 ? -5.329 3.459 -3.246 1.00 90.81 70 ALA A CA 1
ATOM 531 C C . ALA A 1 70 ? -5.979 4.518 -2.343 1.00 90.81 70 ALA A C 1
ATOM 533 O O . ALA A 1 70 ? -7.192 4.509 -2.138 1.00 90.81 70 ALA A O 1
ATOM 534 N N . LYS A 1 71 ? -5.189 5.484 -1.854 1.00 86.81 71 LYS A N 1
ATOM 535 C CA . LYS A 1 71 ? -5.686 6.596 -1.032 1.00 86.81 71 LYS A CA 1
ATOM 536 C C . LYS A 1 71 ? -6.667 7.499 -1.786 1.00 86.81 71 LYS A C 1
ATOM 538 O O . LYS A 1 71 ? -7.652 7.943 -1.208 1.00 86.81 71 LYS A O 1
ATOM 543 N N . CYS A 1 72 ? -6.396 7.809 -3.053 1.00 84.69 72 CYS A N 1
ATOM 544 C CA . CYS A 1 72 ? -7.297 8.628 -3.866 1.00 84.69 72 CYS A CA 1
ATOM 545 C C . CYS A 1 72 ? -8.670 7.951 -4.023 1.00 84.69 72 CYS A C 1
ATOM 547 O O . CYS A 1 72 ? -9.703 8.589 -3.830 1.00 84.69 72 CYS A O 1
ATOM 549 N N . HIS A 1 73 ? -8.681 6.638 -4.275 1.00 79.88 73 HIS A N 1
ATOM 550 C CA . HIS A 1 73 ? -9.917 5.858 -4.358 1.00 79.88 73 HIS A CA 1
ATOM 551 C C . HIS A 1 73 ? -10.617 5.735 -3.000 1.00 79.88 73 HIS A C 1
ATOM 553 O O . HIS A 1 73 ? -11.838 5.845 -2.933 1.00 79.88 73 HIS A O 1
ATOM 559 N N . SER A 1 74 ? -9.876 5.583 -1.897 1.00 74.25 74 SER A N 1
ATOM 560 C CA . SER A 1 74 ? -10.486 5.488 -0.567 1.00 74.25 74 SER A CA 1
ATOM 561 C C . SER A 1 74 ? -11.097 6.801 -0.075 1.00 74.25 74 SER A C 1
ATOM 563 O O . SER A 1 74 ? -12.067 6.773 0.678 1.00 74.25 74 SER A O 1
ATOM 565 N N . GLN A 1 75 ? -10.618 7.961 -0.539 1.00 63.94 75 GLN A N 1
ATOM 566 C CA . GLN A 1 75 ? -11.271 9.247 -0.259 1.00 63.94 75 GLN A CA 1
ATOM 567 C C . GLN A 1 75 ? -12.695 9.326 -0.827 1.00 63.94 75 GLN A C 1
ATOM 569 O O . GLN A 1 75 ? -13.524 10.030 -0.256 1.00 63.94 75 GLN A O 1
ATOM 574 N N . LEU A 1 76 ? -13.007 8.575 -1.889 1.00 57.31 76 LEU A N 1
ATOM 575 C CA . LEU A 1 76 ? -14.370 8.481 -2.418 1.00 57.31 76 LEU A CA 1
ATOM 576 C C . LEU A 1 76 ? -15.299 7.691 -1.485 1.00 57.31 76 LEU A C 1
ATOM 578 O O . LEU A 1 76 ? -16.485 7.995 -1.433 1.00 57.31 76 LEU A O 1
ATOM 582 N N . ILE A 1 77 ? -14.775 6.744 -0.697 1.00 58.12 77 ILE A N 1
ATOM 583 C CA . ILE A 1 77 ? -15.569 5.955 0.263 1.00 58.12 77 ILE A CA 1
ATOM 584 C C . ILE A 1 77 ? -16.131 6.856 1.370 1.00 58.12 77 ILE A C 1
ATOM 586 O O . ILE A 1 77 ? -17.285 6.712 1.753 1.00 58.12 77 ILE A O 1
ATOM 590 N N . TYR A 1 78 ? -15.356 7.841 1.834 1.00 53.38 78 TYR A N 1
ATOM 591 C CA . TYR A 1 78 ? -15.801 8.808 2.849 1.00 53.38 78 TYR A CA 1
ATOM 592 C C . TYR A 1 78 ? -16.704 9.930 2.300 1.00 53.38 78 TYR A C 1
ATOM 594 O O . TYR A 1 78 ? -17.210 10.736 3.078 1.00 53.38 78 TYR A O 1
ATOM 602 N N . LEU A 1 79 ? -16.885 10.010 0.976 1.00 49.16 79 LEU A N 1
ATOM 603 C CA . LEU A 1 79 ? -17.749 10.987 0.300 1.00 49.16 79 LEU A CA 1
ATOM 604 C C . LEU A 1 79 ? -19.079 10.383 -0.177 1.00 49.16 79 LEU A C 1
ATOM 606 O O . LEU A 1 79 ? -19.956 11.127 -0.617 1.00 49.16 79 LEU A O 1
ATOM 610 N N . LEU A 1 80 ? -19.244 9.061 -0.092 1.00 43.16 80 LEU A N 1
ATOM 611 C CA . LEU A 1 80 ? -20.539 8.414 -0.271 1.00 43.16 80 LEU A CA 1
ATOM 612 C C . LEU A 1 80 ? -21.369 8.637 1.006 1.00 43.16 80 LEU A C 1
ATOM 614 O O . LEU A 1 80 ? -20.846 8.438 2.106 1.00 43.16 80 LEU A O 1
ATOM 618 N N . PRO A 1 81 ? -22.628 9.100 0.902 1.00 41.16 81 PRO A N 1
ATOM 619 C CA . PRO A 1 81 ? -23.446 9.367 2.075 1.00 41.16 81 PRO A CA 1
ATOM 620 C C . PRO A 1 81 ? -23.616 8.075 2.883 1.00 41.16 81 PRO A C 1
ATOM 622 O O . PRO A 1 81 ? -24.032 7.045 2.359 1.00 41.16 81 PRO A O 1
ATOM 625 N N . ILE A 1 82 ? -23.305 8.151 4.177 1.00 50.69 82 ILE A N 1
ATOM 626 C CA . ILE A 1 82 ? -23.410 7.071 5.179 1.00 50.69 82 ILE A CA 1
ATOM 627 C C . ILE A 1 82 ? -24.886 6.667 5.439 1.00 50.69 82 ILE A C 1
ATOM 629 O O . ILE A 1 82 ? -25.173 5.808 6.268 1.00 50.69 82 ILE A O 1
ATOM 633 N N . ASP A 1 83 ? -25.838 7.237 4.700 1.00 42.16 83 ASP A N 1
ATOM 634 C CA . ASP A 1 83 ? -27.275 7.129 4.958 1.00 42.16 83 ASP A CA 1
ATOM 635 C C . ASP A 1 83 ? -27.908 5.779 4.552 1.00 42.16 83 ASP A C 1
ATOM 637 O O . ASP A 1 83 ? -29.074 5.552 4.863 1.00 42.16 83 ASP A O 1
ATOM 641 N N . GLU A 1 84 ? -27.174 4.853 3.918 1.00 46.62 84 GLU A N 1
ATOM 642 C CA . GLU A 1 84 ? -27.722 3.548 3.481 1.00 46.62 84 GLU A CA 1
ATOM 643 C C . GLU A 1 84 ? -27.127 2.309 4.180 1.00 46.62 84 GLU A C 1
ATOM 645 O O . GLU A 1 84 ? -27.546 1.189 3.902 1.00 46.62 84 GLU A O 1
ATOM 650 N N . LEU A 1 85 ? -26.185 2.458 5.120 1.00 44.81 85 LEU A N 1
ATOM 651 C CA . LEU A 1 85 ? -25.532 1.303 5.774 1.00 44.81 85 LEU A CA 1
ATOM 652 C C . LEU A 1 85 ? -26.193 0.841 7.087 1.00 44.81 85 LEU A C 1
ATOM 654 O O . LEU A 1 85 ? -25.748 -0.138 7.684 1.00 44.81 85 LEU A O 1
ATOM 658 N N . PHE A 1 86 ? -27.277 1.500 7.511 1.00 44.31 86 PHE A N 1
ATOM 659 C CA . PHE A 1 86 ? -28.063 1.130 8.696 1.00 44.31 86 PHE A CA 1
ATOM 660 C C . PHE A 1 86 ? -29.586 1.240 8.471 1.00 44.31 86 PHE A C 1
ATOM 662 O O . PHE A 1 86 ? -30.288 1.810 9.309 1.00 44.31 86 PHE A O 1
ATOM 669 N N . SER A 1 87 ? -30.106 0.700 7.360 1.00 36.34 87 SER A N 1
ATOM 670 C CA . SER A 1 87 ? -31.551 0.433 7.194 1.00 36.34 87 SER A CA 1
ATOM 671 C C . SER A 1 87 ? -31.873 -1.050 7.317 1.00 36.34 87 SER A C 1
ATOM 673 O O . SER A 1 87 ? -31.206 -1.825 6.593 1.00 36.34 87 SER A O 1
#

Sequence (87 aa):
MSAALCAYALETIMTLYPKDMWLHIYTDGSAQDDVSAGAGFYYENFFEGSLASGLGVTNFDAEIEAARHAKCHSQLIYLLPIDELFS

Organism: NCBI:txid2747483

pLDDT: mean 82.99, std 15.83, range [36.34, 96.06]